Protein AF-A0A3B9HUI2-F1 (afdb_monomer_lite)

Foldseek 3Di:
DVVVVVVVVVVVVVVCCVVVVVVVCVVCVVQVVLCVDPPVDPVNVVSVVVVVVCVVPVVVVVVVVVVVVVCCCPDPVNVVVVVVCVVPVVNVVVVVVVVVVVVVVVCCCVVVPQDDCWDQAPNDIDGCVVDPDALVVLVDPDGHGHRVVVSVVVVVVVVVD

Secondary structure (DSSP, 8-state):
-HHHHHHHHHHHHHHHHHHHHHHHHHH-HHHHHHHHS----HHHHHHHHHHHHIIIIIHHHHHHHHHHHHHHHHSHHHHHHHHHHHH-HHHHHHHHHHHHHHHHHHTHHHHS-SS-S-EEETTEEE-TTTS---GGGGT-S-SSS--HHHHHHHHHHHTT-

Sequence (161 aa):
MIETWKKYETIIKTLVLFIAWPLFYWLMPEIGEKAIEPSYTTEAVISLVLAAGFIVYILPLLVAGADSFRMFITSPIFKRRWGKFKTLKRGYYAFILIITLFVVSLFAEFLINGNAIMVKYKGEYHFTLFKFISARTFGMRGYGMPNYRMLKDLLKVRNTE

Radius of gyration: 24.68 Å; chains: 1; bounding box: 65×28×66 Å

Structure (mmCIF, N/CA/C/O backbone):
data_AF-A0A3B9HUI2-F1
#
_entry.id   AF-A0A3B9HUI2-F1
#
loop_
_atom_site.group_PDB
_atom_site.id
_atom_site.type_symbol
_atom_site.label_atom_id
_atom_site.label_alt_id
_atom_site.label_comp_id
_atom_site.label_asym_id
_atom_site.label_entity_id
_atom_site.label_seq_id
_atom_site.pdbx_PDB_ins_code
_atom_site.Cartn_x
_atom_site.Cartn_y
_atom_site.Cartn_z
_atom_site.occupancy
_atom_site.B_iso_or_equiv
_atom_site.auth_seq_id
_atom_site.auth_comp_id
_atom_site.auth_asym_id
_atom_site.auth_atom_id
_atom_site.pdbx_PDB_model_num
ATOM 1 N N . MET A 1 1 ? -11.143 -17.347 23.423 1.00 52.03 1 MET A N 1
ATOM 2 C CA . MET A 1 1 ? -10.839 -16.272 22.440 1.00 52.03 1 MET A CA 1
ATOM 3 C C . MET A 1 1 ? -9.481 -15.598 22.653 1.00 52.03 1 MET A C 1
ATOM 5 O O . MET A 1 1 ? -8.902 -15.163 21.669 1.00 52.03 1 MET A O 1
ATOM 9 N N . ILE A 1 2 ? -8.967 -15.492 23.886 1.00 54.72 2 ILE A N 1
ATOM 10 C CA . ILE A 1 2 ? -7.670 -14.843 24.172 1.00 54.72 2 ILE A CA 1
ATOM 11 C C . ILE A 1 2 ? -6.483 -15.767 23.822 1.00 54.72 2 ILE A C 1
ATOM 13 O O . ILE A 1 2 ? -5.520 -15.324 23.203 1.00 54.72 2 ILE A O 1
ATOM 17 N N . GLU A 1 3 ? -6.581 -17.069 24.115 1.00 57.97 3 GLU A N 1
ATOM 18 C CA . GLU A 1 3 ? -5.511 -18.046 23.831 1.00 57.97 3 GLU A CA 1
ATOM 19 C C . GLU A 1 3 ? -5.240 -18.261 22.339 1.00 57.97 3 GLU A C 1
ATOM 21 O O . GLU A 1 3 ? -4.087 -18.320 21.915 1.00 57.97 3 GLU A O 1
ATOM 26 N N . THR A 1 4 ? -6.293 -18.306 21.518 1.00 57.75 4 THR A N 1
ATOM 27 C CA . THR A 1 4 ? -6.154 -18.407 20.059 1.00 57.75 4 THR A CA 1
ATOM 28 C C . THR A 1 4 ? -5.370 -17.226 19.500 1.00 57.75 4 THR A C 1
ATOM 30 O O . THR A 1 4 ? -4.577 -17.394 18.583 1.00 57.75 4 THR A O 1
ATOM 33 N N . TRP A 1 5 ? -5.543 -16.037 20.078 1.00 59.81 5 TRP A N 1
ATOM 34 C CA . TRP A 1 5 ? -4.942 -14.802 19.586 1.00 59.81 5 TRP A CA 1
ATOM 35 C C . TRP A 1 5 ? -3.439 -14.723 19.872 1.00 59.81 5 TRP A C 1
ATOM 37 O O . TRP A 1 5 ? -2.670 -14.352 18.988 1.00 59.81 5 TRP A O 1
ATOM 47 N N . LYS A 1 6 ? -3.013 -15.181 21.056 1.00 69.19 6 LYS A N 1
ATOM 48 C CA . LYS A 1 6 ? -1.594 -15.259 21.439 1.00 69.19 6 LYS A CA 1
ATOM 49 C C . LYS A 1 6 ? -0.790 -16.140 20.473 1.00 69.19 6 LYS A C 1
ATOM 51 O O . LYS A 1 6 ? 0.316 -15.784 20.082 1.00 69.19 6 LYS A O 1
ATOM 56 N N . LYS A 1 7 ? -1.383 -17.254 20.021 1.00 68.44 7 LYS A N 1
ATOM 57 C CA . LYS A 1 7 ? -0.785 -18.159 19.024 1.00 68.44 7 LYS A CA 1
ATOM 58 C C . LYS A 1 7 ? -0.572 -17.471 17.669 1.00 68.44 7 LYS A C 1
ATOM 60 O O . LYS A 1 7 ? 0.493 -17.615 17.076 1.00 68.44 7 LYS A O 1
ATOM 65 N N . TYR A 1 8 ? -1.556 -16.709 17.183 1.00 70.25 8 TYR A N 1
ATOM 66 C CA . TYR A 1 8 ? -1.420 -15.965 15.924 1.00 70.25 8 TYR A CA 1
ATOM 67 C C . TYR A 1 8 ? -0.442 -14.796 16.033 1.00 70.25 8 TYR A C 1
ATOM 69 O O . TYR A 1 8 ? 0.246 -14.502 15.064 1.00 70.25 8 TYR A O 1
ATOM 77 N N . GLU A 1 9 ? -0.340 -14.149 17.192 1.00 72.75 9 GLU A N 1
ATOM 78 C CA . GLU A 1 9 ? 0.634 -13.083 17.427 1.00 72.75 9 GLU A CA 1
ATOM 79 C C . GLU A 1 9 ? 2.073 -13.590 17.276 1.00 72.75 9 GLU A C 1
ATOM 81 O O . GLU A 1 9 ? 2.866 -12.966 16.572 1.00 72.75 9 GLU A O 1
ATOM 86 N N . THR A 1 10 ? 2.394 -14.752 17.857 1.00 71.69 10 THR A N 1
ATOM 87 C CA . THR A 1 10 ? 3.708 -15.384 17.682 1.00 71.69 10 THR A CA 1
ATOM 88 C C . THR A 1 10 ? 3.958 -15.718 16.216 1.00 71.69 10 THR A C 1
ATOM 90 O O . THR A 1 10 ? 4.981 -15.319 15.677 1.00 71.69 10 THR A O 1
ATOM 93 N N . ILE A 1 11 ? 2.993 -16.351 15.539 1.00 76.31 11 ILE A N 1
ATOM 94 C CA . ILE A 1 11 ? 3.113 -16.715 14.118 1.00 76.31 11 ILE A CA 1
ATOM 95 C C . ILE A 1 11 ? 3.325 -15.476 13.237 1.00 76.31 11 ILE A C 1
ATOM 97 O O . ILE A 1 11 ? 4.174 -15.489 12.351 1.00 76.31 11 ILE A O 1
ATOM 101 N N . ILE A 1 12 ? 2.588 -14.391 13.487 1.00 72.88 12 ILE A N 1
ATOM 102 C CA . ILE A 1 12 ? 2.712 -13.141 12.732 1.00 72.88 12 ILE A CA 1
ATOM 103 C C . ILE A 1 12 ? 4.064 -12.483 13.005 1.00 72.88 12 ILE A C 1
ATOM 105 O O . ILE A 1 12 ? 4.709 -12.058 12.054 1.00 72.88 12 ILE A O 1
ATOM 109 N N . LYS A 1 13 ? 4.531 -12.424 14.259 1.00 72.88 13 LYS A N 1
ATOM 110 C CA . LYS A 1 13 ? 5.864 -11.887 14.584 1.00 72.88 13 LYS A CA 1
ATOM 111 C C . LYS A 1 13 ? 6.967 -12.698 13.903 1.00 72.88 13 LYS A C 1
ATOM 113 O O . LYS A 1 13 ? 7.878 -12.108 13.329 1.00 72.88 13 LYS A O 1
ATOM 118 N N . THR A 1 14 ? 6.855 -14.027 13.892 1.0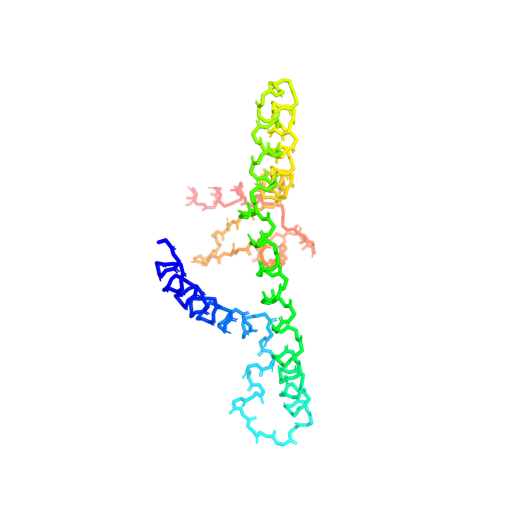0 76.38 14 THR A N 1
ATOM 119 C CA . THR A 1 14 ? 7.808 -14.907 13.204 1.00 76.38 14 THR A CA 1
ATOM 120 C C . THR A 1 14 ? 7.768 -14.710 11.689 1.00 76.38 14 THR A C 1
ATOM 122 O O . THR A 1 14 ? 8.823 -14.576 11.082 1.00 76.38 14 THR A O 1
ATOM 125 N N . LEU A 1 15 ? 6.583 -14.618 11.075 1.00 79.12 15 LEU A N 1
ATOM 126 C CA . LEU A 1 15 ? 6.437 -14.349 9.638 1.00 79.12 15 LEU A CA 1
ATOM 127 C C . LEU A 1 15 ? 6.968 -12.968 9.249 1.00 79.12 15 LEU A C 1
ATOM 129 O O . LEU A 1 15 ? 7.661 -12.840 8.246 1.00 79.12 15 LEU A O 1
ATOM 133 N N . VAL A 1 16 ? 6.676 -11.941 10.049 1.00 74.56 16 VAL A N 1
ATOM 134 C CA . VAL A 1 16 ? 7.189 -10.585 9.831 1.00 74.56 16 VAL A CA 1
ATOM 135 C C . VAL A 1 16 ? 8.706 -10.577 9.936 1.00 74.56 16 VAL A C 1
ATOM 137 O O . VAL A 1 16 ? 9.334 -9.987 9.074 1.00 74.56 16 VAL A O 1
ATOM 140 N N . LEU A 1 17 ? 9.310 -11.271 10.904 1.00 76.00 17 LEU A N 1
ATOM 141 C CA . LEU A 1 17 ? 10.767 -11.427 10.972 1.00 76.00 17 LEU A CA 1
ATOM 142 C C . LEU A 1 17 ? 11.324 -12.150 9.738 1.00 76.00 17 LEU A C 1
ATOM 144 O O . LEU A 1 17 ? 12.296 -11.687 9.150 1.00 76.00 17 LEU A O 1
ATOM 148 N N . PHE A 1 18 ? 10.680 -13.239 9.309 1.00 77.69 18 PHE A N 1
ATOM 149 C CA . PHE A 1 18 ? 11.123 -14.042 8.164 1.00 77.69 18 PHE A CA 1
ATOM 150 C C . PHE A 1 18 ? 11.026 -13.296 6.828 1.00 77.69 18 PHE A C 1
ATOM 152 O O . PHE A 1 18 ? 11.791 -13.580 5.914 1.00 77.69 18 PHE A O 1
ATOM 159 N N . ILE A 1 19 ? 10.095 -12.346 6.713 1.00 74.12 19 ILE A N 1
ATOM 160 C CA . ILE A 1 19 ? 9.914 -11.505 5.524 1.00 74.12 19 ILE A CA 1
ATOM 161 C C . ILE A 1 19 ? 10.767 -10.236 5.624 1.00 74.12 19 ILE A C 1
ATOM 163 O O . ILE A 1 19 ? 11.420 -9.858 4.657 1.00 74.12 19 ILE A O 1
ATOM 167 N N . ALA A 1 20 ? 10.794 -9.579 6.783 1.00 68.69 20 ALA A N 1
ATOM 168 C CA . ALA A 1 20 ? 11.511 -8.325 6.988 1.00 68.69 20 ALA A CA 1
ATOM 169 C C . ALA A 1 20 ? 13.029 -8.507 6.928 1.00 68.69 20 ALA A C 1
ATOM 171 O O . ALA A 1 20 ? 13.705 -7.613 6.437 1.00 68.69 20 ALA A O 1
ATOM 172 N N . TRP A 1 21 ? 13.563 -9.649 7.372 1.00 68.62 21 TRP A N 1
ATOM 173 C CA . TRP A 1 21 ? 14.999 -9.935 7.324 1.00 68.62 21 TRP A CA 1
ATOM 174 C C . TRP A 1 21 ? 15.552 -9.919 5.8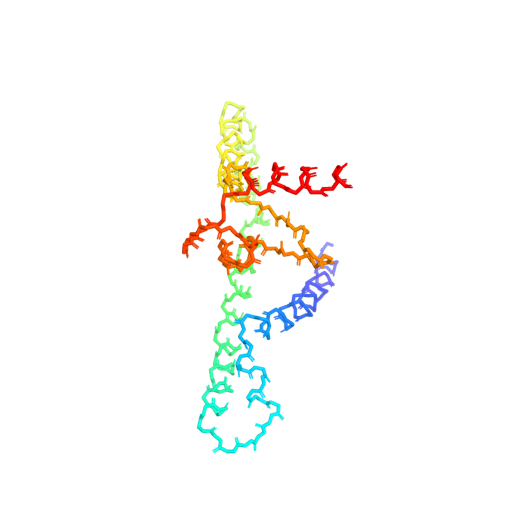85 1.00 68.62 21 TRP A C 1
ATOM 176 O O . TRP A 1 21 ? 16.382 -9.063 5.590 1.00 68.62 21 TRP A O 1
ATOM 186 N N . PRO A 1 22 ? 15.060 -10.740 4.935 1.00 74.19 22 PRO A N 1
ATOM 187 C CA . PRO A 1 22 ? 15.496 -10.663 3.539 1.00 74.19 22 PRO A CA 1
ATOM 188 C C . PRO A 1 22 ? 15.165 -9.321 2.872 1.00 74.19 22 PRO A C 1
ATOM 190 O O . PRO A 1 22 ? 15.941 -8.843 2.047 1.00 74.19 22 PRO A O 1
ATOM 193 N N . LEU A 1 23 ? 14.054 -8.676 3.242 1.00 70.88 23 LEU A N 1
ATOM 194 C CA . LEU A 1 23 ? 13.666 -7.378 2.680 1.00 70.88 23 LEU A CA 1
ATOM 195 C C . LEU A 1 23 ? 14.578 -6.237 3.162 1.00 70.88 23 LEU A C 1
ATOM 197 O O . LEU A 1 23 ? 14.828 -5.301 2.410 1.00 70.88 23 LEU A O 1
ATOM 201 N N . PHE A 1 24 ? 15.128 -6.341 4.374 1.00 68.12 24 PHE A N 1
ATOM 202 C CA . PHE A 1 24 ? 16.118 -5.416 4.925 1.00 68.12 24 PHE A CA 1
ATOM 203 C C . PHE A 1 24 ? 17.443 -5.489 4.158 1.00 68.12 24 PHE A C 1
ATOM 205 O O . PHE A 1 24 ? 17.953 -4.456 3.728 1.00 68.12 24 PHE A O 1
ATOM 212 N N . TYR A 1 25 ? 17.946 -6.699 3.888 1.00 61.72 25 TYR A N 1
ATOM 213 C CA . TYR A 1 25 ? 19.127 -6.884 3.033 1.00 61.72 25 TYR A CA 1
ATOM 214 C C . TYR A 1 25 ? 18.885 -6.426 1.592 1.00 61.72 25 TYR A C 1
ATOM 216 O O . TYR A 1 25 ? 19.787 -5.885 0.962 1.00 61.72 25 TYR A O 1
ATOM 224 N N . TRP A 1 26 ? 17.664 -6.598 1.075 1.00 65.94 26 TRP A N 1
ATOM 225 C CA . TRP A 1 26 ? 17.299 -6.125 -0.261 1.00 65.94 26 TRP A CA 1
ATOM 226 C C . TRP A 1 26 ? 17.217 -4.593 -0.356 1.00 65.94 26 TRP A C 1
ATOM 228 O O . TRP A 1 26 ? 17.607 -4.021 -1.372 1.00 65.94 26 TRP A O 1
ATOM 238 N N . LEU A 1 27 ? 16.735 -3.923 0.696 1.00 63.81 27 LEU A N 1
ATOM 239 C CA . LEU A 1 27 ? 16.607 -2.462 0.750 1.00 63.81 27 LEU A CA 1
ATOM 240 C C . LEU A 1 27 ? 17.952 -1.765 1.012 1.00 63.81 27 LEU A C 1
ATOM 242 O O . LEU A 1 27 ? 18.157 -0.632 0.580 1.00 63.81 27 LEU A O 1
ATOM 246 N N . MET A 1 28 ? 18.860 -2.436 1.721 1.00 64.62 28 MET A N 1
ATOM 247 C CA . MET A 1 28 ? 20.178 -1.923 2.097 1.00 64.62 28 MET A CA 1
ATOM 248 C C . MET A 1 28 ? 21.283 -2.913 1.688 1.00 64.62 28 MET A C 1
ATOM 250 O O . MET A 1 28 ? 21.930 -3.507 2.555 1.00 64.62 28 MET A O 1
ATOM 254 N N . PRO A 1 29 ? 21.527 -3.091 0.373 1.00 60.16 29 PRO A N 1
ATOM 255 C CA . PRO A 1 29 ? 22.471 -4.090 -0.132 1.00 60.16 29 PRO A CA 1
ATOM 256 C C . PRO A 1 29 ? 23.906 -3.857 0.367 1.00 60.16 29 PRO A C 1
ATOM 258 O O . PRO A 1 29 ? 24.608 -4.812 0.687 1.00 60.16 29 PRO A O 1
ATOM 261 N N . GLU A 1 30 ? 24.313 -2.594 0.548 1.00 58.47 30 GLU A N 1
ATOM 262 C CA . GLU A 1 30 ? 25.652 -2.252 1.048 1.00 58.47 30 GLU A CA 1
ATOM 263 C C . GLU A 1 30 ? 25.899 -2.666 2.505 1.00 58.47 30 GLU A C 1
ATOM 265 O O . GLU A 1 30 ? 27.036 -2.948 2.869 1.00 58.47 30 GLU A O 1
ATOM 270 N N . ILE A 1 31 ? 24.858 -2.724 3.345 1.00 54.75 31 ILE A N 1
ATOM 271 C CA . ILE A 1 31 ? 24.979 -3.173 4.744 1.00 54.75 31 ILE A CA 1
ATOM 272 C C . ILE A 1 31 ? 25.161 -4.694 4.793 1.00 54.75 31 ILE A C 1
ATOM 274 O O . ILE A 1 31 ? 25.879 -5.207 5.647 1.00 54.75 31 ILE A O 1
ATOM 278 N N . GLY A 1 32 ? 24.527 -5.417 3.866 1.00 54.25 32 GLY A N 1
ATOM 279 C CA . GLY A 1 32 ? 24.598 -6.872 3.782 1.00 54.25 32 GLY A CA 1
ATOM 280 C C . GLY A 1 32 ? 25.970 -7.395 3.382 1.00 54.25 32 GLY A C 1
ATOM 281 O O . GLY A 1 32 ? 26.501 -8.273 4.057 1.00 54.25 32 GLY A O 1
ATOM 282 N N . GLU A 1 33 ? 26.558 -6.842 2.321 1.00 56.19 33 GLU A N 1
ATOM 283 C CA . GLU A 1 33 ? 27.878 -7.272 1.840 1.00 56.19 33 GLU A CA 1
ATOM 284 C C . GLU A 1 33 ? 29.002 -6.851 2.804 1.00 56.19 33 GLU A C 1
ATOM 286 O O . GLU A 1 33 ? 29.841 -7.676 3.169 1.00 56.19 33 GLU A O 1
ATOM 291 N N . LYS A 1 34 ? 28.967 -5.612 3.324 1.00 55.03 34 LYS A N 1
ATOM 292 C CA . LYS A 1 34 ? 29.980 -5.088 4.266 1.00 55.03 34 LYS A CA 1
ATOM 293 C C . LYS A 1 34 ? 29.934 -5.734 5.661 1.00 55.03 34 LYS A C 1
ATOM 295 O O . LYS A 1 34 ? 30.890 -5.599 6.416 1.00 55.03 34 LYS A O 1
ATOM 300 N N . ALA A 1 35 ? 28.848 -6.422 6.025 1.00 53.16 35 ALA A N 1
ATOM 301 C CA . ALA A 1 35 ? 28.738 -7.145 7.298 1.00 53.16 35 ALA A CA 1
ATOM 302 C C . ALA A 1 35 ? 29.300 -8.578 7.244 1.00 53.16 35 ALA A C 1
ATOM 304 O O . ALA A 1 35 ? 29.619 -9.142 8.291 1.00 53.16 35 ALA A O 1
ATOM 305 N N . ILE A 1 36 ? 29.395 -9.176 6.050 1.00 57.31 36 ILE A N 1
ATOM 306 C CA . ILE A 1 36 ? 29.842 -10.567 5.857 1.00 57.31 36 ILE A CA 1
ATOM 307 C C . ILE A 1 36 ? 31.366 -10.634 5.653 1.00 57.31 36 ILE A C 1
ATOM 309 O O . ILE A 1 36 ? 31.988 -11.621 6.044 1.00 57.31 36 ILE A O 1
ATOM 313 N N . GLU A 1 37 ? 31.986 -9.570 5.132 1.00 56.22 37 GLU A N 1
ATOM 314 C CA . GLU A 1 37 ? 33.443 -9.418 5.052 1.00 56.22 37 GLU A CA 1
ATOM 315 C C . GLU A 1 37 ? 33.948 -8.456 6.143 1.00 56.22 37 GLU A C 1
ATOM 317 O O . GLU A 1 37 ? 33.874 -7.238 5.969 1.00 56.22 37 GLU A O 1
ATOM 322 N N . PRO A 1 38 ? 34.504 -8.943 7.272 1.00 56.00 38 PRO A N 1
ATOM 323 C CA . PRO A 1 38 ? 35.074 -8.087 8.303 1.00 56.00 38 PRO A CA 1
ATOM 324 C C . PRO A 1 38 ? 36.476 -7.640 7.869 1.00 56.00 38 PRO A C 1
ATOM 326 O O . PRO A 1 38 ? 37.474 -7.917 8.529 1.00 56.00 38 PRO A O 1
ATOM 329 N N . SER A 1 39 ? 36.577 -6.954 6.732 1.00 57.41 39 SER A N 1
ATOM 330 C CA . SER A 1 39 ? 37.691 -6.033 6.545 1.00 57.41 39 SER A CA 1
ATOM 331 C C . SER A 1 39 ? 37.425 -4.855 7.480 1.00 57.41 39 SER A C 1
ATOM 333 O O . SER A 1 39 ? 36.296 -4.364 7.516 1.00 57.41 39 SER A O 1
ATOM 335 N N . TYR A 1 40 ? 38.423 -4.430 8.265 1.00 57.50 40 TYR A N 1
ATOM 336 C CA . TYR A 1 40 ? 38.355 -3.337 9.254 1.00 57.50 40 TYR A CA 1
ATOM 337 C C . TYR A 1 40 ? 38.144 -1.963 8.588 1.00 57.50 40 TYR A C 1
ATOM 339 O O . TYR A 1 40 ? 38.900 -1.014 8.781 1.00 57.50 40 TYR A O 1
ATOM 347 N N . THR A 1 41 ? 37.119 -1.859 7.758 1.00 67.19 41 THR A N 1
ATOM 348 C CA . THR A 1 41 ? 36.669 -0.643 7.114 1.00 67.19 41 THR A CA 1
ATOM 349 C C . THR A 1 41 ? 35.692 0.033 8.066 1.00 67.19 41 THR A C 1
ATOM 351 O O . THR A 1 41 ? 34.796 -0.590 8.640 1.00 67.19 41 THR A O 1
ATOM 354 N N . THR A 1 42 ? 35.882 1.330 8.276 1.00 65.12 42 THR A N 1
ATOM 355 C CA . THR A 1 42 ? 35.041 2.167 9.145 1.00 65.12 42 THR A CA 1
ATOM 356 C C . THR A 1 42 ? 33.556 2.097 8.766 1.00 65.12 42 THR A C 1
ATOM 358 O O . THR A 1 42 ? 32.685 2.245 9.620 1.00 65.12 42 THR A O 1
ATOM 361 N N . GLU A 1 43 ? 33.261 1.792 7.504 1.00 63.34 43 GLU A N 1
ATOM 362 C CA . GLU A 1 43 ? 31.917 1.669 6.943 1.00 63.34 43 GLU A CA 1
ATOM 363 C C . GLU A 1 43 ? 31.144 0.446 7.461 1.00 63.34 43 GLU A C 1
ATOM 365 O O . GLU A 1 43 ? 29.953 0.559 7.764 1.00 63.34 43 GLU A O 1
ATOM 370 N N . ALA A 1 44 ? 31.811 -0.700 7.643 1.00 65.38 44 ALA A N 1
ATOM 371 C CA . ALA A 1 44 ? 31.183 -1.905 8.187 1.00 65.38 44 ALA A CA 1
ATOM 372 C C . ALA A 1 44 ? 30.711 -1.679 9.635 1.00 65.38 44 ALA A C 1
ATOM 374 O O . ALA A 1 44 ? 29.574 -2.000 9.989 1.00 65.38 44 ALA A O 1
ATOM 375 N N . VAL A 1 45 ? 31.541 -1.027 10.455 1.00 68.62 45 VAL A N 1
ATOM 376 C CA . VAL A 1 45 ? 31.217 -0.702 11.854 1.00 68.62 45 VAL A CA 1
ATOM 377 C C . VAL A 1 45 ? 30.030 0.262 11.944 1.00 68.62 45 VAL A C 1
ATOM 379 O O . VAL A 1 45 ? 29.114 0.033 12.733 1.00 68.62 45 VAL A O 1
ATOM 382 N N . ILE A 1 46 ? 29.995 1.306 11.107 1.00 73.12 46 ILE A N 1
ATOM 383 C CA . ILE A 1 46 ? 28.882 2.271 11.066 1.00 73.12 46 ILE A CA 1
ATOM 384 C C . ILE A 1 46 ? 27.567 1.571 10.698 1.00 73.12 46 ILE A C 1
ATOM 386 O O . ILE A 1 46 ? 26.537 1.818 11.330 1.00 73.12 46 ILE A O 1
ATOM 390 N N . SER A 1 47 ? 27.603 0.667 9.718 1.00 67.19 47 SER A N 1
ATOM 391 C CA . SER A 1 47 ? 26.418 -0.078 9.287 1.00 67.19 47 SER A CA 1
ATOM 392 C C . SER A 1 47 ? 25.851 -0.980 10.393 1.00 67.19 47 SER A C 1
ATOM 394 O O . SER A 1 47 ? 24.639 -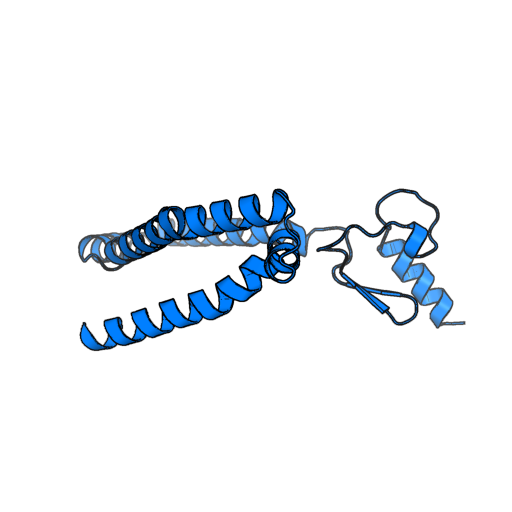0.990 10.617 1.00 67.19 47 SER A O 1
ATOM 396 N N . LEU A 1 48 ? 26.719 -1.654 11.158 1.00 75.25 48 LEU A N 1
ATOM 397 C CA . LEU A 1 48 ? 26.324 -2.497 12.288 1.00 75.25 48 LEU A CA 1
ATOM 398 C C . LEU A 1 48 ? 25.730 -1.679 13.437 1.00 75.25 48 LEU A C 1
ATOM 400 O O . LEU A 1 48 ? 24.712 -2.072 14.005 1.00 75.25 48 LEU A O 1
ATOM 404 N N . VAL A 1 49 ? 26.325 -0.528 13.761 1.00 80.25 49 VAL A N 1
ATOM 405 C CA . VAL A 1 49 ? 25.819 0.364 14.817 1.00 80.25 49 VAL A CA 1
ATOM 406 C C . VAL A 1 49 ? 24.450 0.936 14.441 1.00 80.25 49 VAL A C 1
ATOM 408 O O . VAL A 1 49 ? 23.547 0.965 15.278 1.00 80.25 49 VAL A O 1
ATOM 411 N N . LEU A 1 50 ? 24.259 1.338 13.182 1.00 79.56 50 LEU A N 1
ATOM 412 C CA . LEU A 1 50 ? 22.968 1.822 12.687 1.00 79.56 50 LEU A CA 1
ATOM 413 C C . LEU A 1 50 ? 21.908 0.717 12.663 1.00 79.56 50 LEU A C 1
ATOM 415 O O . LEU A 1 50 ? 20.779 0.960 13.090 1.00 79.56 50 LEU A O 1
ATOM 419 N N . ALA A 1 51 ? 22.259 -0.495 12.224 1.00 74.00 51 ALA A N 1
ATOM 420 C CA . ALA A 1 51 ? 21.348 -1.637 12.245 1.00 74.00 51 ALA A CA 1
ATOM 421 C C . ALA A 1 51 ? 20.940 -1.996 13.684 1.00 74.00 51 ALA A C 1
ATOM 423 O O . ALA A 1 51 ? 19.752 -2.158 13.969 1.00 74.00 51 ALA A O 1
ATOM 424 N N . ALA A 1 52 ? 21.900 -2.035 14.613 1.00 78.62 52 ALA A N 1
ATOM 425 C CA . ALA A 1 52 ? 21.632 -2.262 16.029 1.00 78.62 52 ALA A CA 1
ATOM 426 C C . ALA A 1 52 ? 20.737 -1.158 16.619 1.00 78.62 52 ALA A C 1
ATOM 428 O O . ALA A 1 52 ? 19.748 -1.462 17.286 1.00 78.62 52 ALA A O 1
ATOM 429 N N . GLY A 1 53 ? 21.014 0.114 16.316 1.00 79.81 53 GLY A N 1
ATOM 430 C CA . GLY A 1 53 ? 20.180 1.241 16.737 1.00 79.81 53 GLY A CA 1
ATOM 431 C C . GLY A 1 53 ? 18.755 1.164 16.180 1.00 79.81 53 GLY A C 1
ATOM 432 O O . GLY A 1 53 ? 17.786 1.359 16.915 1.00 79.81 53 GLY A O 1
ATOM 433 N N . PHE A 1 54 ? 18.597 0.802 14.907 1.00 80.88 54 PHE A N 1
ATOM 434 C CA . PHE A 1 54 ? 17.286 0.614 14.289 1.00 80.88 54 PHE A CA 1
ATOM 435 C C . PHE A 1 54 ? 16.492 -0.502 14.982 1.00 80.88 54 PHE A C 1
ATOM 437 O O . PHE A 1 54 ? 15.317 -0.325 15.312 1.00 80.88 54 PHE A O 1
ATOM 444 N N . ILE A 1 55 ? 17.137 -1.633 15.269 1.00 78.25 55 ILE A N 1
ATOM 445 C CA . ILE A 1 55 ? 16.501 -2.765 15.954 1.00 78.25 55 ILE A CA 1
ATOM 446 C C . ILE A 1 55 ? 16.098 -2.392 17.386 1.00 78.25 55 ILE A C 1
ATOM 448 O O . ILE A 1 55 ? 15.009 -2.758 17.821 1.00 78.25 55 ILE A O 1
ATOM 452 N N . VAL A 1 56 ? 16.938 -1.652 18.111 1.00 84.06 56 VAL A N 1
ATOM 453 C CA . VAL A 1 56 ? 16.681 -1.289 19.514 1.00 84.06 56 VAL A CA 1
ATOM 454 C C . VAL A 1 56 ? 15.596 -0.221 19.648 1.00 84.06 56 VAL A C 1
ATOM 456 O O . VAL A 1 56 ? 14.793 -0.295 20.574 1.00 84.06 56 VAL A O 1
ATOM 459 N N . TYR A 1 57 ? 15.536 0.755 18.740 1.00 82.00 57 TYR A N 1
ATOM 460 C CA . TYR A 1 57 ? 14.642 1.909 18.898 1.00 82.00 57 TYR A CA 1
ATOM 461 C C . TYR A 1 57 ? 13.439 1.897 17.956 1.00 82.00 57 TYR A C 1
ATOM 463 O O . TYR A 1 57 ? 12.325 2.214 18.374 1.00 82.00 57 TYR A O 1
ATOM 471 N N . ILE A 1 58 ? 13.630 1.522 16.690 1.00 79.62 58 ILE A N 1
ATOM 472 C CA . ILE A 1 58 ? 12.582 1.644 15.667 1.00 79.62 58 ILE A CA 1
ATOM 473 C C . ILE A 1 58 ? 11.682 0.408 15.655 1.00 79.62 58 ILE A C 1
ATOM 475 O O . ILE A 1 58 ? 10.462 0.537 15.525 1.00 79.62 58 ILE A O 1
ATOM 479 N N . LEU A 1 59 ? 12.245 -0.784 15.872 1.00 78.56 59 LEU A N 1
ATOM 480 C CA . LEU A 1 59 ? 11.460 -2.019 15.913 1.00 78.56 59 LEU A CA 1
ATOM 481 C C . LEU A 1 59 ? 10.407 -2.016 17.042 1.00 78.56 59 LEU A C 1
ATOM 483 O O . LEU A 1 59 ? 9.240 -2.291 16.748 1.00 78.56 59 LEU A O 1
ATOM 487 N N . PRO A 1 60 ? 10.731 -1.659 18.306 1.00 82.12 60 PRO A N 1
ATOM 488 C CA . PRO A 1 60 ? 9.739 -1.650 19.380 1.00 82.12 60 PRO A CA 1
ATOM 489 C C . PRO A 1 60 ? 8.687 -0.563 19.182 1.00 82.12 60 PRO A C 1
ATOM 491 O O . PRO A 1 60 ? 7.528 -0.777 19.525 1.00 82.12 60 PRO A O 1
ATOM 494 N N . LEU A 1 61 ? 9.060 0.571 18.579 1.00 83.81 61 LEU A N 1
ATOM 495 C CA . LEU A 1 61 ? 8.126 1.645 18.248 1.00 83.81 61 LEU A CA 1
ATOM 496 C C . LEU A 1 61 ? 7.096 1.194 17.203 1.00 83.81 61 LEU A C 1
ATOM 498 O O . LEU A 1 61 ? 5.902 1.440 17.371 1.00 83.81 61 LEU A O 1
ATOM 502 N N . LEU A 1 62 ? 7.535 0.493 16.153 1.00 81.25 62 LEU A N 1
ATOM 503 C CA . LEU A 1 62 ? 6.635 -0.062 15.139 1.00 81.25 62 LEU A CA 1
ATOM 504 C C . LEU A 1 62 ? 5.711 -1.136 15.716 1.00 81.25 62 LEU A C 1
ATOM 506 O O . LEU A 1 62 ? 4.513 -1.131 15.428 1.00 81.25 62 LEU A O 1
ATOM 510 N N . VAL A 1 63 ? 6.244 -2.031 16.553 1.00 83.31 63 VAL A N 1
ATOM 511 C CA . VAL A 1 63 ? 5.448 -3.080 17.209 1.00 83.31 63 VAL A CA 1
ATOM 512 C C . VAL A 1 63 ? 4.425 -2.463 18.166 1.00 83.31 63 VAL A C 1
ATOM 514 O O . VAL A 1 63 ? 3.238 -2.767 18.061 1.00 83.31 63 VAL A O 1
ATOM 517 N N . ALA A 1 64 ? 4.837 -1.520 19.016 1.00 81.38 64 ALA A N 1
ATOM 518 C CA . ALA A 1 64 ? 3.938 -0.815 19.930 1.00 81.38 64 ALA A CA 1
ATOM 519 C C . ALA A 1 64 ? 2.866 -0.004 19.183 1.00 81.38 64 ALA A C 1
ATOM 521 O O . ALA A 1 64 ? 1.700 0.022 19.590 1.00 81.38 64 ALA A O 1
ATOM 522 N N . GLY A 1 65 ? 3.232 0.629 18.065 1.00 85.56 65 GLY A N 1
ATOM 523 C CA . GLY A 1 65 ? 2.294 1.329 17.190 1.00 85.56 65 GLY A CA 1
ATOM 524 C C . GLY A 1 65 ? 1.252 0.385 16.584 1.00 85.56 65 GLY A C 1
ATOM 525 O O . GLY A 1 65 ? 0.053 0.672 16.635 1.00 85.56 65 GLY A O 1
ATOM 526 N N . ALA A 1 66 ? 1.681 -0.773 16.077 1.00 84.25 66 ALA A N 1
ATOM 527 C CA . ALA A 1 66 ? 0.785 -1.792 15.534 1.00 84.25 66 ALA A CA 1
ATOM 528 C C . ALA A 1 66 ? -0.159 -2.370 16.603 1.00 84.25 66 ALA A C 1
ATOM 530 O O . ALA A 1 66 ? -1.360 -2.526 16.350 1.00 84.25 66 ALA A O 1
ATOM 531 N N . ASP A 1 67 ? 0.350 -2.637 17.806 1.00 82.62 67 ASP A N 1
ATOM 532 C CA . ASP A 1 67 ? -0.441 -3.152 18.928 1.00 82.62 67 ASP A CA 1
ATOM 533 C C . ASP A 1 67 ? -1.476 -2.122 19.405 1.00 82.62 67 ASP A C 1
ATOM 535 O O . ASP A 1 67 ? -2.645 -2.459 19.624 1.00 82.62 67 ASP A O 1
ATOM 539 N N . SER A 1 68 ? -1.098 -0.842 19.441 1.00 84.50 68 SER A N 1
ATOM 540 C CA . SER A 1 68 ? -2.006 0.271 19.749 1.00 84.50 68 SER A CA 1
ATOM 541 C C . SER A 1 68 ? -3.143 0.377 18.728 1.00 84.50 68 SER A C 1
ATOM 543 O O . SER A 1 68 ? -4.319 0.480 19.095 1.00 84.50 68 SER A O 1
ATOM 545 N N . PHE A 1 69 ? -2.821 0.276 17.434 1.00 83.31 69 PHE A N 1
ATOM 546 C CA . PHE A 1 69 ? -3.815 0.294 16.357 1.00 83.31 69 PHE A CA 1
ATOM 547 C C . PHE A 1 69 ? -4.797 -0.884 16.462 1.00 83.31 69 PHE A C 1
ATOM 549 O O . PHE A 1 69 ? -6.007 -0.733 16.261 1.00 83.31 69 PHE A O 1
ATOM 556 N N . ARG A 1 70 ? -4.301 -2.068 16.834 1.00 82.31 70 ARG A N 1
ATOM 557 C CA . ARG A 1 70 ? -5.122 -3.275 17.027 1.00 82.31 70 ARG A CA 1
ATOM 558 C C . ARG A 1 70 ? -6.041 -3.173 18.233 1.00 82.31 70 ARG A C 1
ATOM 560 O O . ARG A 1 70 ? -7.216 -3.549 18.137 1.00 82.31 70 ARG A O 1
ATOM 567 N N . MET A 1 71 ? -5.531 -2.650 19.344 1.00 84.69 71 MET A N 1
ATOM 568 C CA . MET A 1 71 ? -6.323 -2.399 20.543 1.00 84.69 71 MET A CA 1
ATOM 569 C C . MET A 1 71 ? -7.455 -1.410 20.243 1.00 84.69 71 MET A C 1
ATOM 571 O O . MET A 1 71 ? -8.599 -1.638 20.646 1.00 84.69 71 MET A O 1
ATOM 575 N N . PHE A 1 72 ? -7.174 -0.376 19.445 1.00 85.12 72 PHE A N 1
ATOM 576 C CA . PHE A 1 72 ? -8.178 0.579 18.991 1.00 85.12 72 PHE A CA 1
ATOM 577 C C . PHE A 1 72 ? -9.287 -0.080 18.152 1.00 85.12 72 PHE A C 1
ATOM 579 O O . PHE A 1 72 ? -10.464 0.087 18.473 1.00 85.12 72 PHE A O 1
ATOM 586 N N . ILE A 1 73 ? -8.945 -0.886 17.139 1.00 85.94 73 ILE A N 1
ATOM 587 C CA . ILE A 1 73 ? -9.936 -1.557 16.269 1.00 85.94 73 ILE A CA 1
ATOM 588 C C . ILE A 1 73 ? -10.757 -2.610 17.038 1.00 85.94 73 ILE A C 1
ATOM 590 O O . ILE A 1 73 ? -11.945 -2.815 16.770 1.00 85.94 73 ILE A O 1
ATOM 594 N N . THR A 1 74 ? -10.148 -3.282 18.016 1.00 88.06 74 THR A N 1
ATOM 595 C CA . THR A 1 74 ? -10.816 -4.332 18.805 1.00 88.06 74 THR A CA 1
ATOM 596 C C . THR A 1 74 ? -11.678 -3.757 19.929 1.00 88.06 74 THR A C 1
ATOM 598 O O . THR A 1 74 ? -12.588 -4.440 20.414 1.00 88.06 74 THR A O 1
ATOM 601 N N . SER A 1 75 ? -11.444 -2.495 20.304 1.00 90.56 75 SER A N 1
ATOM 602 C CA . SER A 1 75 ? -12.164 -1.807 21.370 1.00 90.56 75 SER A CA 1
ATOM 603 C C . SER A 1 75 ? -13.689 -1.865 21.166 1.00 90.56 75 SER A C 1
ATOM 605 O O . SER A 1 75 ? -14.192 -1.569 20.073 1.00 90.56 75 SER A O 1
ATOM 607 N N . PRO A 1 76 ? -14.471 -2.178 22.219 1.00 90.81 76 PRO A N 1
ATOM 608 C CA . PRO A 1 76 ? -15.935 -2.170 22.163 1.00 90.81 76 PRO A CA 1
ATOM 609 C C . PRO A 1 76 ? -16.513 -0.832 21.684 1.00 90.81 76 PRO A C 1
ATOM 611 O O . PRO A 1 76 ? -17.555 -0.795 21.026 1.00 90.81 76 PRO A O 1
ATOM 614 N N . ILE A 1 77 ? -15.824 0.273 21.984 1.00 91.38 77 ILE A N 1
ATOM 615 C CA . ILE A 1 77 ? -16.225 1.626 21.586 1.00 91.38 77 ILE A CA 1
ATOM 616 C C . ILE A 1 77 ? -16.117 1.786 20.067 1.00 91.38 77 ILE A C 1
ATOM 618 O O . ILE A 1 77 ? -17.060 2.269 19.437 1.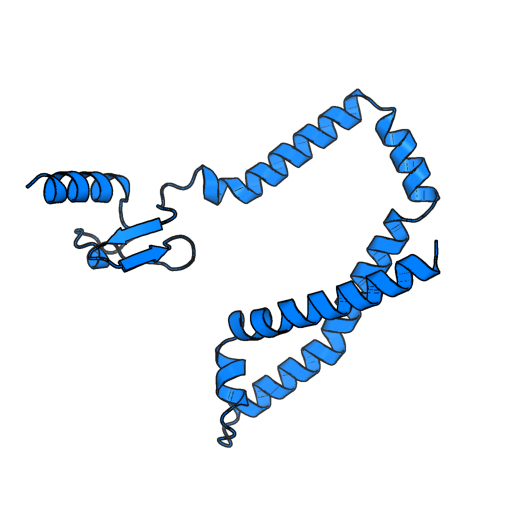00 91.38 77 ILE A O 1
ATOM 622 N N . PHE A 1 78 ? -15.007 1.339 19.471 1.00 91.56 78 PHE A N 1
ATOM 623 C CA . PHE A 1 78 ? -14.816 1.377 18.022 1.00 91.56 78 PHE A CA 1
ATOM 624 C C . PHE A 1 78 ? -15.870 0.528 17.311 1.00 91.56 78 PHE A C 1
ATOM 626 O O . PHE A 1 78 ? -16.528 1.022 16.399 1.00 91.56 78 PHE A O 1
ATOM 633 N N . LYS A 1 79 ? -16.137 -0.696 17.789 1.00 90.56 79 LYS A N 1
ATOM 634 C CA . LYS A 1 79 ? -17.186 -1.562 17.218 1.00 90.56 79 LYS A CA 1
ATOM 635 C C . LYS A 1 79 ? -18.570 -0.909 17.243 1.00 90.56 79 LYS A C 1
ATOM 637 O O . LYS A 1 79 ? -19.287 -0.962 16.244 1.00 90.56 79 LYS A O 1
ATOM 642 N N . ARG A 1 80 ? -18.941 -0.246 18.346 1.00 92.56 80 ARG A N 1
ATOM 643 C CA . ARG A 1 80 ? -20.214 0.494 18.449 1.00 92.56 80 ARG A CA 1
ATOM 644 C C . ARG A 1 80 ? -20.273 1.676 17.478 1.00 92.56 80 ARG A C 1
ATOM 646 O O . ARG A 1 80 ? -21.290 1.861 16.810 1.00 92.56 80 ARG A O 1
ATOM 653 N N . ARG A 1 81 ? -19.196 2.461 17.372 1.00 92.62 81 ARG A N 1
ATOM 654 C CA . ARG A 1 81 ? -19.103 3.591 16.428 1.00 92.62 81 ARG A CA 1
ATOM 655 C C . ARG A 1 81 ? -19.156 3.116 14.977 1.00 92.62 81 ARG A C 1
ATOM 657 O O . ARG A 1 81 ? -19.888 3.694 14.183 1.00 92.62 81 ARG A O 1
ATOM 664 N N . TRP A 1 82 ? -18.467 2.025 14.659 1.00 89.44 82 TRP A N 1
ATOM 665 C CA . TRP A 1 82 ? -18.486 1.398 13.341 1.00 89.44 82 TRP A CA 1
ATOM 666 C C . TRP A 1 82 ? -19.875 0.871 12.971 1.00 89.44 82 TRP A C 1
ATOM 668 O O . TRP A 1 82 ? -20.340 1.081 11.854 1.00 89.44 82 TRP A O 1
ATOM 678 N N . GLY A 1 83 ? -20.584 0.262 13.927 1.00 91.31 83 GLY A N 1
ATOM 679 C CA . GLY A 1 83 ? -21.985 -0.128 13.759 1.00 91.31 83 GLY A CA 1
ATOM 680 C C . GLY A 1 83 ? -22.880 1.063 13.407 1.00 91.31 83 GLY A C 1
ATOM 681 O O . GLY A 1 83 ? -23.608 0.997 12.421 1.00 91.31 83 GLY A O 1
ATOM 682 N N . LYS A 1 84 ? -22.765 2.179 14.145 1.00 91.88 84 LYS A N 1
ATOM 683 C CA . LYS A 1 84 ? -23.481 3.432 13.830 1.00 91.88 84 LYS A CA 1
ATOM 684 C C . LYS A 1 84 ? -23.075 4.028 12.479 1.00 91.88 84 LYS A C 1
ATOM 686 O O . LYS A 1 84 ? -23.914 4.565 11.774 1.00 91.88 84 LYS A O 1
ATOM 691 N N . PHE A 1 85 ? -21.810 3.927 12.088 1.00 91.12 85 PHE A N 1
ATOM 692 C CA . PHE A 1 85 ? -21.357 4.417 10.788 1.00 91.12 85 PHE A CA 1
ATOM 693 C C . PHE A 1 85 ? -21.995 3.638 9.629 1.00 91.12 85 PHE A C 1
ATOM 695 O O . PHE A 1 85 ? -22.434 4.236 8.650 1.00 91.12 85 PHE A O 1
ATOM 702 N N . LYS A 1 86 ? -22.140 2.313 9.766 1.00 89.12 86 LYS A N 1
ATOM 703 C CA . LYS A 1 86 ? -22.801 1.473 8.754 1.00 89.12 86 LYS A CA 1
ATOM 704 C C . LYS A 1 86 ? -24.299 1.748 8.594 1.00 89.12 86 LYS A C 1
ATOM 706 O O . LYS A 1 86 ? -24.838 1.468 7.526 1.00 89.12 86 LYS A O 1
ATOM 711 N N . THR A 1 87 ? -24.986 2.281 9.608 1.00 93.56 87 THR A N 1
ATOM 712 C CA . THR A 1 87 ? -26.411 2.635 9.463 1.00 93.56 87 THR A CA 1
ATOM 713 C C . THR A 1 87 ? -26.612 3.873 8.586 1.00 93.56 87 THR A C 1
ATOM 715 O O . THR A 1 87 ? -27.661 4.017 7.955 1.00 93.56 87 THR A O 1
ATOM 718 N N . LEU A 1 88 ? -25.598 4.737 8.472 1.00 93.62 88 LEU A N 1
ATOM 719 C CA . LEU A 1 88 ? -25.600 5.904 7.592 1.00 93.62 88 LEU A CA 1
ATOM 720 C C . LEU A 1 88 ? -25.351 5.480 6.138 1.00 93.62 88 LEU A C 1
ATOM 722 O O . LEU A 1 88 ? -24.264 5.681 5.601 1.00 93.62 88 LEU A O 1
ATOM 726 N N . LYS A 1 89 ? -26.375 4.920 5.477 1.00 90.62 89 LYS A N 1
ATOM 727 C CA . LYS A 1 89 ? -26.271 4.356 4.113 1.00 90.62 89 LYS A CA 1
ATOM 728 C C . LYS A 1 89 ? -25.547 5.288 3.129 1.00 90.62 89 LYS A C 1
ATOM 730 O O . LYS A 1 89 ? -24.598 4.869 2.480 1.00 90.62 89 LYS A O 1
ATOM 735 N N . ARG A 1 90 ? -25.941 6.569 3.064 1.00 92.44 90 ARG A N 1
ATOM 736 C CA . ARG A 1 90 ? -25.332 7.568 2.159 1.00 92.44 90 ARG A CA 1
ATOM 737 C C . ARG A 1 90 ? -23.855 7.837 2.483 1.00 92.44 90 ARG A C 1
ATOM 739 O O . ARG A 1 90 ? -23.039 7.917 1.573 1.00 92.44 90 ARG A O 1
ATOM 746 N N . GLY A 1 91 ? -23.512 7.920 3.770 1.00 93.12 91 GLY A N 1
ATOM 747 C CA . GLY A 1 91 ? -22.132 8.116 4.225 1.00 93.12 91 GLY A CA 1
ATOM 748 C C . GLY A 1 91 ? -21.251 6.891 3.972 1.00 93.12 91 GLY A C 1
ATOM 749 O O . GLY A 1 91 ? -20.099 7.033 3.575 1.00 93.12 91 GLY A O 1
ATOM 750 N N . TYR A 1 92 ? -21.809 5.689 4.118 1.00 93.88 92 TYR A N 1
ATOM 751 C CA . TYR A 1 92 ? -21.101 4.439 3.861 1.00 93.88 92 TYR A CA 1
ATOM 752 C C . TYR A 1 92 ? -20.739 4.267 2.378 1.00 93.88 92 TYR A C 1
ATOM 754 O O . TYR A 1 92 ? -19.600 3.922 2.068 1.00 93.88 92 TYR A O 1
ATOM 762 N N . TYR A 1 93 ? -21.659 4.579 1.456 1.00 95.56 93 TYR A N 1
ATOM 763 C CA . TYR A 1 93 ? -21.356 4.549 0.019 1.00 95.56 93 TYR A CA 1
ATOM 764 C C . TYR A 1 93 ? -20.311 5.594 -0.378 1.00 95.56 93 TYR A C 1
ATOM 766 O O . TYR A 1 93 ? -19.393 5.270 -1.128 1.00 95.56 93 TYR A O 1
ATOM 774 N N . ALA A 1 94 ? -20.402 6.817 0.157 1.00 95.94 94 ALA A N 1
ATOM 775 C CA . ALA A 1 94 ? -19.398 7.853 -0.089 1.00 95.94 94 ALA A CA 1
ATOM 776 C C . ALA A 1 94 ? -18.010 7.430 0.420 1.00 95.94 94 ALA A C 1
ATOM 778 O O . ALA A 1 94 ? -17.018 7.582 -0.285 1.00 95.94 94 ALA A O 1
ATOM 779 N N . PHE A 1 95 ? -17.943 6.829 1.610 1.00 95.12 95 PHE A N 1
ATOM 780 C CA . PHE A 1 95 ? -16.705 6.294 2.172 1.00 95.12 95 PHE A CA 1
ATOM 781 C C . PHE A 1 95 ? -16.090 5.194 1.303 1.00 95.12 95 PHE A C 1
ATOM 783 O O . PHE A 1 95 ? -14.893 5.244 1.028 1.00 95.12 95 PHE A O 1
ATOM 790 N N . ILE A 1 96 ? -16.900 4.239 0.828 1.00 95.00 96 ILE A N 1
ATOM 791 C CA . ILE A 1 96 ? -16.429 3.195 -0.093 1.00 95.00 96 ILE A CA 1
ATOM 792 C C . ILE A 1 96 ? -15.908 3.818 -1.386 1.00 95.00 96 ILE A C 1
ATOM 794 O O . ILE A 1 96 ? -14.831 3.442 -1.843 1.00 95.00 96 ILE A O 1
ATOM 798 N N . LEU A 1 97 ? -16.647 4.761 -1.972 1.00 96.44 97 LEU A N 1
ATOM 799 C CA . LEU A 1 97 ? -16.265 5.409 -3.223 1.00 96.44 97 LEU A CA 1
ATOM 800 C C . LEU A 1 97 ? -14.936 6.157 -3.079 1.00 96.44 97 LEU A C 1
ATOM 802 O O . LEU A 1 97 ? -14.040 5.959 -3.895 1.00 96.44 97 LEU A O 1
ATOM 806 N N . ILE A 1 98 ? -14.773 6.946 -2.014 1.00 96.50 98 ILE A N 1
ATOM 807 C CA . ILE A 1 98 ? -13.536 7.692 -1.750 1.00 96.50 98 ILE A CA 1
ATOM 808 C C . ILE A 1 98 ? -12.364 6.737 -1.516 1.00 96.50 98 ILE A C 1
ATOM 810 O O . ILE A 1 98 ? -11.311 6.921 -2.120 1.00 96.50 98 ILE A O 1
ATOM 814 N N . ILE A 1 99 ? -12.535 5.696 -0.694 1.00 96.88 99 ILE A N 1
ATOM 815 C CA . ILE A 1 99 ? -11.473 4.705 -0.461 1.00 96.88 99 ILE A CA 1
ATOM 816 C C . ILE A 1 99 ? -11.104 3.983 -1.746 1.00 96.88 99 ILE A C 1
ATOM 818 O O . ILE A 1 99 ? -9.926 3.769 -2.003 1.00 96.88 99 ILE A O 1
ATOM 822 N N . THR A 1 100 ? -12.091 3.628 -2.561 1.00 96.19 100 THR A N 1
ATOM 823 C CA . THR A 1 100 ? -11.846 2.928 -3.821 1.00 96.19 100 THR A CA 1
ATOM 824 C C . THR A 1 100 ? -11.063 3.825 -4.770 1.00 96.19 100 THR A C 1
ATOM 826 O O . THR A 1 100 ? -10.040 3.395 -5.290 1.00 96.19 100 THR A O 1
ATOM 829 N N . LEU A 1 101 ? -11.473 5.085 -4.939 1.00 95.38 101 LEU A N 1
ATOM 830 C CA . LEU A 1 101 ? -10.743 6.048 -5.766 1.00 95.38 101 LEU A CA 1
ATOM 831 C C . LEU A 1 101 ? -9.328 6.306 -5.245 1.00 95.38 101 LEU A C 1
ATOM 833 O O . LEU A 1 101 ? -8.400 6.373 -6.041 1.00 95.38 101 LEU A O 1
ATOM 837 N N . PHE A 1 102 ? -9.149 6.399 -3.928 1.00 94.81 102 PHE A N 1
ATOM 838 C CA . PHE A 1 102 ? -7.837 6.582 -3.311 1.00 94.81 102 PHE A CA 1
ATOM 839 C C . PHE A 1 102 ? -6.921 5.366 -3.512 1.00 94.81 102 PHE A C 1
ATOM 841 O O . PHE A 1 102 ? -5.754 5.504 -3.867 1.00 94.81 102 PHE A O 1
ATOM 848 N N . VAL A 1 103 ? -7.439 4.150 -3.335 1.00 94.38 103 VAL A N 1
ATOM 849 C CA . VAL A 1 103 ? -6.662 2.931 -3.598 1.00 94.38 103 VAL A CA 1
ATOM 850 C C . VAL A 1 103 ? -6.312 2.849 -5.082 1.00 94.38 103 VAL A C 1
ATOM 852 O O . VAL A 1 103 ? -5.160 2.605 -5.424 1.00 94.38 103 VAL A O 1
ATOM 855 N N . VAL A 1 104 ? -7.267 3.131 -5.970 1.00 93.06 104 VAL A N 1
ATOM 856 C CA . VAL A 1 104 ? -7.018 3.184 -7.416 1.00 93.06 104 VAL A CA 1
ATOM 857 C C . VAL A 1 104 ? -5.994 4.267 -7.763 1.00 93.06 104 VAL A C 1
ATOM 859 O O . VAL A 1 104 ? -5.170 4.031 -8.641 1.00 93.06 104 VAL A O 1
ATOM 862 N N . SER A 1 105 ? -5.965 5.407 -7.061 1.00 90.81 105 SER A N 1
ATOM 863 C CA . SER A 1 105 ? -4.971 6.457 -7.315 1.00 90.81 105 SER A CA 1
ATOM 864 C C . SER A 1 105 ? -3.550 6.032 -6.951 1.00 90.81 105 SER A C 1
ATOM 866 O O . SER A 1 105 ? -2.620 6.414 -7.652 1.00 90.81 105 SER A O 1
ATOM 868 N N . LEU A 1 106 ? -3.366 5.195 -5.923 1.00 88.56 106 LEU A N 1
ATOM 869 C CA . LEU A 1 106 ? -2.050 4.608 -5.618 1.00 88.56 106 LEU A CA 1
ATOM 870 C C . LEU A 1 10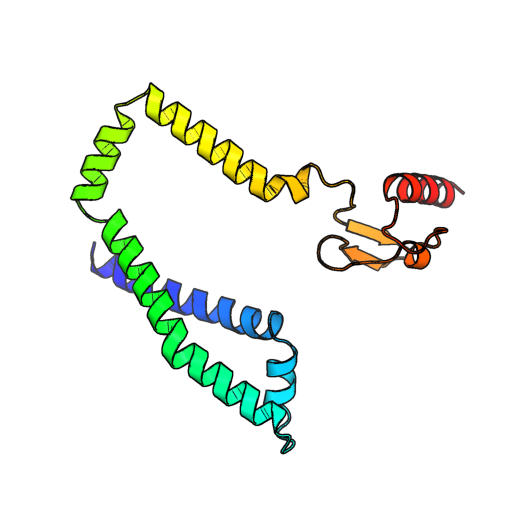6 ? -1.565 3.681 -6.741 1.00 88.56 106 LEU A C 1
ATOM 872 O O . LEU A 1 106 ? -0.371 3.599 -7.008 1.00 88.56 106 LEU A O 1
ATOM 876 N N . PHE A 1 107 ? -2.496 3.017 -7.428 1.00 84.75 107 PHE A N 1
ATOM 877 C CA . PHE A 1 107 ? -2.195 2.174 -8.584 1.00 84.75 107 PHE A CA 1
ATOM 878 C C . PHE A 1 107 ? -2.313 2.908 -9.926 1.00 84.75 107 PHE A C 1
ATOM 880 O O . PHE A 1 107 ? -2.121 2.294 -10.977 1.00 84.75 107 PHE A O 1
ATOM 887 N N . ALA A 1 108 ? -2.585 4.214 -9.934 1.00 83.50 108 ALA A N 1
ATOM 888 C CA . ALA A 1 108 ? -2.722 4.974 -11.173 1.00 83.50 108 ALA A CA 1
ATOM 889 C C . ALA A 1 108 ? -1.402 5.009 -11.950 1.00 83.50 108 ALA A C 1
ATOM 891 O O . ALA A 1 108 ? -1.410 4.899 -13.171 1.00 83.50 108 ALA A O 1
ATOM 892 N N . GLU A 1 109 ? -0.264 5.053 -11.257 1.00 75.31 109 GLU A N 1
ATOM 893 C CA . GLU A 1 109 ? 1.058 4.958 -11.883 1.00 75.31 109 GLU A CA 1
ATOM 894 C C . GLU A 1 109 ? 1.374 3.553 -12.437 1.00 75.31 109 GLU A C 1
ATOM 896 O O . GLU A 1 109 ? 2.290 3.391 -13.236 1.00 75.31 109 GLU A O 1
ATOM 901 N N . PHE A 1 110 ? 0.585 2.531 -12.093 1.00 74.88 110 PHE A N 1
ATOM 902 C CA . PHE A 1 110 ? 0.656 1.210 -12.730 1.00 74.88 110 PHE A CA 1
ATOM 903 C C . PHE A 1 110 ? -0.333 1.079 -13.896 1.00 74.88 110 PHE A C 1
ATOM 905 O O . PHE A 1 110 ? -0.035 0.405 -14.878 1.00 74.88 110 PHE A O 1
ATOM 912 N N . LEU A 1 111 ? -1.507 1.715 -13.797 1.00 69.50 111 LEU A N 1
ATOM 913 C CA . LEU A 1 111 ? -2.597 1.587 -14.772 1.00 69.50 111 LEU A CA 1
ATOM 914 C C . LEU A 1 111 ? -2.522 2.598 -15.929 1.00 69.50 111 LEU A C 1
ATOM 916 O O . LEU A 1 111 ? -2.907 2.273 -17.049 1.00 69.50 111 LEU A O 1
ATOM 920 N N . ILE A 1 112 ? -2.069 3.825 -15.664 1.00 71.31 112 ILE A N 1
ATOM 921 C CA . ILE A 1 112 ? -2.117 4.968 -16.599 1.00 71.31 112 ILE A CA 1
ATOM 922 C C . ILE A 1 112 ? -0.723 5.303 -17.157 1.00 71.31 112 ILE A C 1
ATOM 924 O O . ILE A 1 112 ? -0.583 6.104 -18.081 1.00 71.31 112 ILE A O 1
ATOM 928 N N . ASN A 1 113 ? 0.332 4.679 -16.6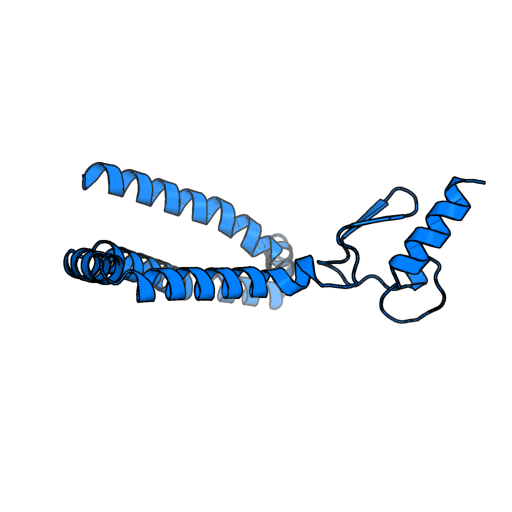38 1.00 69.06 113 ASN A N 1
ATOM 929 C CA . ASN A 1 113 ? 1.694 4.994 -17.045 1.00 69.06 113 ASN A CA 1
ATOM 930 C C . ASN A 1 113 ? 1.977 4.556 -18.490 1.00 69.06 113 ASN A C 1
ATOM 932 O O . ASN A 1 113 ? 1.627 3.458 -18.919 1.00 69.06 113 ASN A O 1
ATOM 936 N N . GLY A 1 114 ? 2.626 5.439 -19.253 1.00 66.81 114 GLY A N 1
ATOM 937 C CA . GLY A 1 114 ? 3.049 5.186 -20.633 1.00 66.81 114 GLY A CA 1
ATOM 938 C C . GLY A 1 114 ? 4.253 4.244 -20.748 1.00 66.81 114 GLY A C 1
ATOM 939 O O . GLY A 1 114 ? 4.676 3.920 -21.861 1.00 66.81 114 GLY A O 1
ATOM 940 N N . ASN A 1 115 ? 4.805 3.816 -19.613 1.00 69.06 115 ASN A N 1
ATOM 941 C CA . ASN A 1 115 ? 5.935 2.908 -19.533 1.00 69.06 115 ASN A CA 1
ATOM 942 C C . ASN A 1 115 ? 5.487 1.445 -19.582 1.00 69.06 115 ASN A C 1
ATOM 944 O O . ASN A 1 115 ? 4.462 1.066 -19.020 1.00 69.06 115 ASN A O 1
ATOM 948 N N . ALA A 1 116 ? 6.268 0.598 -20.251 1.00 71.88 116 ALA A N 1
ATOM 949 C CA . ALA A 1 116 ? 6.013 -0.834 -20.228 1.00 71.88 116 ALA A CA 1
ATOM 950 C C . ALA A 1 116 ? 6.192 -1.394 -18.804 1.00 71.88 116 ALA A C 1
ATOM 952 O O . ALA A 1 116 ? 7.053 -0.948 -18.048 1.00 71.88 116 ALA A O 1
ATOM 953 N N . ILE A 1 117 ? 5.393 -2.400 -18.448 1.00 75.69 117 ILE A N 1
ATOM 954 C CA . ILE A 1 117 ? 5.564 -3.155 -17.196 1.00 75.69 117 ILE A CA 1
ATOM 955 C C . ILE A 1 117 ? 6.735 -4.137 -17.346 1.00 75.69 117 ILE A C 1
ATOM 957 O O . ILE A 1 117 ? 7.575 -4.276 -16.457 1.00 75.69 117 ILE A O 1
ATOM 961 N N . MET A 1 118 ? 6.803 -4.793 -18.507 1.00 76.19 118 MET A N 1
ATOM 962 C CA . MET A 1 118 ? 7.796 -5.804 -18.851 1.00 76.19 118 MET A CA 1
ATOM 963 C C . MET A 1 118 ? 8.076 -5.758 -20.356 1.00 76.19 118 MET A C 1
ATOM 965 O O . MET A 1 118 ? 7.143 -5.687 -21.160 1.00 76.19 118 MET A O 1
ATOM 969 N N . VAL A 1 119 ? 9.350 -5.820 -20.744 1.00 80.12 119 VAL A N 1
ATOM 970 C CA . VAL A 1 119 ? 9.785 -5.879 -22.148 1.00 80.12 119 VAL A CA 1
ATOM 971 C C . VAL A 1 119 ? 10.738 -7.050 -22.330 1.00 80.12 119 VAL A C 1
ATOM 973 O O . VAL A 1 119 ? 11.716 -7.171 -21.595 1.00 80.12 119 VAL A O 1
ATOM 976 N N . LYS A 1 120 ? 10.484 -7.895 -23.333 1.00 78.44 120 LYS A N 1
ATOM 977 C CA . LYS A 1 120 ? 11.440 -8.914 -23.775 1.00 78.44 120 LYS A CA 1
ATOM 978 C C . LYS A 1 120 ? 12.273 -8.353 -24.922 1.00 78.44 120 LYS A C 1
ATOM 980 O O . LYS A 1 120 ? 11.719 -8.017 -25.969 1.00 78.44 120 LYS A O 1
ATOM 985 N N . TYR A 1 121 ? 13.586 -8.268 -24.745 1.00 79.25 121 TYR A N 1
ATOM 986 C CA . TYR A 1 121 ? 14.503 -7.802 -25.785 1.00 79.25 121 TYR A CA 1
ATOM 987 C C . TYR A 1 121 ? 15.722 -8.721 -25.852 1.00 79.25 121 TYR A C 1
ATOM 989 O O . TYR A 1 121 ? 16.314 -9.036 -24.829 1.00 79.25 121 TYR A O 1
ATOM 997 N N . LYS A 1 122 ? 16.071 -9.201 -27.055 1.00 78.06 122 LYS A N 1
ATOM 998 C CA . LYS A 1 122 ? 17.206 -10.122 -27.293 1.00 78.06 122 LYS A CA 1
ATOM 999 C C . LYS A 1 122 ? 17.254 -11.361 -26.370 1.00 78.06 122 LYS A C 1
ATOM 1001 O O . LYS A 1 122 ? 18.324 -11.862 -26.065 1.00 78.06 122 LYS A O 1
ATOM 1006 N N . GLY A 1 123 ? 16.096 -11.873 -25.949 1.00 78.94 123 GLY A N 1
ATOM 1007 C CA . GLY A 1 123 ? 16.001 -13.061 -25.089 1.00 78.94 123 GLY A CA 1
ATOM 1008 C C . GLY A 1 123 ? 15.963 -12.774 -23.584 1.00 78.94 123 GLY A C 1
ATOM 1009 O O . GLY A 1 123 ? 15.562 -13.662 -22.838 1.00 78.94 123 GLY A O 1
ATOM 1010 N N . GLU A 1 124 ? 16.256 -11.547 -23.148 1.00 77.12 124 GLU A N 1
ATOM 1011 C CA . GLU A 1 124 ? 16.203 -11.138 -21.740 1.00 77.12 124 GLU A CA 1
ATOM 1012 C C . GLU A 1 124 ? 14.909 -10.391 -21.396 1.00 77.12 124 GLU A C 1
ATOM 1014 O O . GLU A 1 124 ? 14.293 -9.728 -22.239 1.00 77.12 124 GLU A O 1
ATOM 1019 N N . TYR A 1 125 ? 14.496 -10.507 -20.134 1.00 80.25 125 TYR A N 1
ATOM 1020 C CA . TYR A 1 125 ? 13.332 -9.824 -19.582 1.00 80.25 125 TYR A CA 1
ATOM 1021 C C . TYR A 1 125 ? 13.761 -8.581 -18.804 1.00 80.25 125 TYR A C 1
ATOM 1023 O O . TYR A 1 125 ? 14.477 -8.669 -17.809 1.00 80.25 125 TYR A O 1
ATOM 1031 N N . HIS A 1 126 ? 13.274 -7.422 -19.232 1.00 80.31 126 HIS A N 1
ATOM 1032 C CA . HIS A 1 126 ? 13.547 -6.140 -18.597 1.00 80.31 126 HIS A CA 1
ATOM 1033 C C . HIS A 1 126 ? 12.285 -5.593 -17.912 1.00 80.31 126 HIS A C 1
ATOM 1035 O O . HIS A 1 126 ? 11.265 -5.372 -18.569 1.00 80.31 126 HIS A O 1
ATOM 1041 N N . PHE A 1 127 ? 12.367 -5.350 -16.598 1.00 79.88 127 PHE A N 1
ATOM 1042 C CA . PHE A 1 127 ? 11.312 -4.720 -15.793 1.00 79.88 127 PHE A CA 1
ATOM 1043 C C . PHE A 1 127 ? 11.585 -3.226 -15.630 1.00 79.88 127 PHE A C 1
ATOM 1045 O O . PHE A 1 127 ? 12.378 -2.798 -14.790 1.00 79.88 127 PHE A O 1
ATOM 1052 N N . THR A 1 128 ? 10.911 -2.422 -16.440 1.00 73.94 128 THR A N 1
ATOM 1053 C CA . THR A 1 128 ? 11.129 -0.973 -16.541 1.00 73.94 128 THR A CA 1
ATOM 1054 C C . THR A 1 128 ? 10.438 -0.161 -15.444 1.00 73.94 128 THR A C 1
ATOM 1056 O O . THR A 1 128 ? 10.651 1.044 -15.364 1.00 73.94 128 THR A O 1
ATOM 1059 N N . LEU A 1 129 ? 9.655 -0.812 -14.573 1.00 70.88 129 LEU A N 1
ATOM 1060 C CA . LEU A 1 129 ? 9.039 -0.187 -13.395 1.00 70.88 129 LEU A CA 1
ATOM 1061 C C . LEU A 1 129 ? 10.027 0.025 -12.241 1.00 70.88 129 LEU A C 1
ATOM 1063 O O . LEU A 1 129 ? 9.934 1.019 -11.534 1.00 70.88 129 LEU A O 1
ATOM 1067 N N . PHE A 1 130 ? 10.966 -0.904 -12.042 1.00 70.88 130 PHE A N 1
ATOM 1068 C CA . PHE A 1 130 ? 11.880 -0.879 -10.892 1.00 70.88 130 PHE A CA 1
ATOM 1069 C C . PHE A 1 130 ? 13.253 -0.292 -11.225 1.00 70.88 130 PHE A C 1
ATOM 1071 O O . PHE A 1 130 ? 13.979 0.130 -10.328 1.00 70.88 130 PHE A O 1
ATOM 1078 N N . LYS A 1 131 ? 13.631 -0.269 -12.509 1.00 70.19 131 LYS A N 1
ATOM 1079 C CA . LYS A 1 131 ? 14.931 0.227 -12.964 1.00 70.19 131 LYS A CA 1
ATOM 1080 C C . LYS A 1 131 ? 14.773 1.083 -14.211 1.00 70.19 131 LYS A C 1
ATOM 1082 O O . LYS A 1 131 ? 14.143 0.674 -15.185 1.00 70.19 131 LYS A O 1
ATOM 1087 N N . PHE A 1 132 ? 15.418 2.245 -14.200 1.00 76.19 132 PHE A N 1
ATOM 1088 C CA . PHE A 1 132 ? 15.533 3.083 -15.385 1.00 76.19 132 PHE A CA 1
ATOM 1089 C C . PHE A 1 132 ? 16.425 2.398 -16.429 1.00 76.19 132 PHE A C 1
ATOM 1091 O O . PHE A 1 132 ? 17.595 2.110 -16.170 1.00 76.19 132 PHE A O 1
ATOM 1098 N N . ILE A 1 133 ? 15.872 2.141 -17.616 1.00 77.44 133 ILE A N 1
ATOM 1099 C CA . ILE A 1 133 ? 16.598 1.576 -18.758 1.00 77.44 133 ILE A CA 1
ATOM 1100 C C . ILE A 1 133 ? 16.508 2.570 -19.911 1.00 77.44 133 ILE A C 1
ATOM 1102 O O . ILE A 1 133 ? 15.419 2.980 -20.301 1.00 77.44 133 ILE A O 1
ATOM 1106 N N . SER A 1 134 ? 17.660 2.963 -20.453 1.00 82.19 134 SER A N 1
ATOM 1107 C CA . SER A 1 134 ? 17.734 3.960 -21.524 1.00 82.19 134 SER A CA 1
ATOM 1108 C C . SER A 1 134 ? 17.188 3.436 -22.858 1.00 82.19 134 SER A C 1
ATOM 1110 O O . SER A 1 134 ? 17.295 2.246 -23.168 1.00 82.19 134 SER A O 1
ATOM 1112 N N . ALA A 1 135 ? 16.693 4.339 -23.709 1.00 82.50 135 ALA A N 1
ATOM 1113 C CA . ALA A 1 135 ? 16.266 4.006 -25.073 1.00 82.50 135 ALA A CA 1
ATOM 1114 C C . ALA A 1 135 ? 17.376 3.333 -25.915 1.00 82.50 135 ALA A C 1
ATOM 1116 O O . ALA A 1 135 ? 17.090 2.466 -26.747 1.00 82.50 135 ALA A O 1
ATOM 1117 N N . ARG A 1 136 ? 18.649 3.672 -25.661 1.00 82.38 136 ARG A N 1
ATOM 1118 C CA . ARG A 1 136 ? 19.814 3.116 -26.368 1.00 82.38 136 ARG A CA 1
ATOM 1119 C C . ARG A 1 136 ? 19.986 1.615 -26.126 1.00 82.38 136 ARG A C 1
ATOM 1121 O O . ARG A 1 136 ? 20.382 0.900 -27.043 1.00 82.38 136 ARG A O 1
ATOM 1128 N N . THR A 1 137 ? 19.637 1.124 -24.936 1.00 81.81 137 THR A N 1
ATOM 1129 C CA . THR A 1 137 ? 19.693 -0.310 -24.600 1.00 81.81 137 THR A CA 1
ATOM 1130 C C . THR A 1 137 ? 18.812 -1.141 -25.541 1.00 81.81 137 THR A C 1
ATOM 1132 O O . THR A 1 137 ? 19.185 -2.242 -25.940 1.00 81.81 137 THR A O 1
ATOM 1135 N N . PHE A 1 138 ? 17.693 -0.568 -25.988 1.00 80.56 138 PHE A N 1
ATOM 1136 C CA . PHE A 1 138 ? 16.766 -1.179 -26.944 1.00 80.56 138 PHE A CA 1
ATOM 1137 C C . PHE A 1 138 ? 17.098 -0.869 -28.417 1.00 80.56 138 PHE A C 1
ATOM 1139 O O . PHE A 1 138 ? 16.331 -1.223 -29.307 1.00 80.56 138 PHE A O 1
ATOM 1146 N N . GLY A 1 139 ? 18.231 -0.213 -28.698 1.00 79.12 139 GLY A N 1
ATOM 1147 C CA . GLY A 1 139 ? 18.642 0.170 -30.054 1.00 79.12 139 GLY A CA 1
ATOM 1148 C C . GLY A 1 139 ? 17.893 1.375 -30.636 1.00 79.12 139 GLY A C 1
ATOM 1149 O O . GLY A 1 139 ? 17.977 1.612 -31.839 1.00 79.12 139 GLY A O 1
ATOM 1150 N N . MET A 1 140 ? 17.163 2.139 -29.816 1.00 80.62 140 MET A N 1
ATOM 1151 C CA . MET A 1 140 ? 16.437 3.331 -30.265 1.00 80.62 140 MET A CA 1
ATOM 1152 C C . MET A 1 140 ? 17.312 4.591 -30.218 1.00 80.62 140 MET A C 1
ATOM 1154 O O . MET A 1 140 ? 18.223 4.716 -29.396 1.00 80.62 140 MET A O 1
ATOM 1158 N N . ARG A 1 141 ? 17.017 5.555 -31.100 1.00 76.81 141 ARG A N 1
ATOM 1159 C CA . ARG A 1 141 ? 17.675 6.870 -31.126 1.00 76.81 141 ARG A CA 1
ATOM 1160 C C . ARG A 1 141 ? 17.097 7.756 -30.013 1.00 76.81 141 ARG A C 1
ATOM 1162 O O . ARG A 1 141 ? 15.944 8.159 -30.091 1.00 76.81 141 ARG A O 1
ATOM 1169 N N . GLY A 1 142 ? 17.889 8.041 -28.976 1.00 73.94 142 GLY A N 1
ATOM 1170 C CA . GLY A 1 142 ? 17.514 8.930 -27.868 1.00 73.94 142 GLY A CA 1
ATOM 1171 C C . GLY A 1 142 ? 18.333 8.682 -26.594 1.00 73.94 142 GLY A C 1
ATOM 1172 O O . GLY A 1 142 ? 18.892 7.601 -26.416 1.00 73.94 142 GLY A O 1
ATOM 1173 N N . TYR A 1 143 ? 18.411 9.685 -25.713 1.00 69.94 143 TYR A N 1
ATOM 1174 C CA . TYR A 1 143 ? 19.113 9.600 -24.417 1.00 69.94 143 TYR A CA 1
ATOM 1175 C C . TYR A 1 143 ? 18.175 9.332 -23.223 1.00 69.94 143 TYR A C 1
ATOM 1177 O O . TYR A 1 143 ? 18.642 8.941 -22.160 1.00 69.94 143 TYR A O 1
ATOM 1185 N N . GLY A 1 144 ? 16.863 9.528 -23.395 1.00 80.31 144 GLY A N 1
ATOM 1186 C CA . GLY A 1 144 ? 15.865 9.436 -22.324 1.00 80.31 144 GLY A CA 1
ATOM 1187 C C . GLY A 1 144 ? 15.145 8.088 -22.222 1.00 80.31 144 GLY A C 1
ATOM 1188 O O . GLY A 1 144 ? 15.655 7.044 -22.647 1.00 80.31 144 GLY A O 1
ATOM 1189 N N . MET A 1 145 ? 13.933 8.134 -21.655 1.00 73.38 145 MET A N 1
ATOM 1190 C CA . MET A 1 145 ? 13.054 6.970 -21.540 1.00 73.38 145 MET A CA 1
ATOM 1191 C C . MET A 1 145 ? 12.693 6.404 -22.928 1.00 73.38 145 MET A C 1
ATOM 1193 O O . MET A 1 145 ? 12.443 7.174 -23.860 1.00 73.38 145 MET A O 1
ATOM 1197 N N . PRO A 1 146 ? 12.653 5.071 -23.088 1.00 81.38 146 PRO A N 1
ATOM 1198 C CA . PRO A 1 146 ? 12.247 4.431 -24.332 1.00 81.38 146 PRO A CA 1
ATOM 1199 C C . PRO A 1 146 ? 10.774 4.733 -24.655 1.00 81.38 146 PRO A C 1
ATOM 1201 O O . PRO A 1 146 ? 9.914 4.611 -23.786 1.00 81.38 146 PRO A O 1
ATOM 1204 N N . ASN A 1 147 ? 10.444 5.043 -25.915 1.00 84.75 147 ASN A N 1
ATOM 1205 C CA . ASN A 1 147 ? 9.046 5.033 -26.356 1.00 84.75 147 ASN A CA 1
ATOM 1206 C C . ASN A 1 147 ? 8.613 3.583 -26.625 1.00 84.75 147 ASN A C 1
ATOM 1208 O O . ASN A 1 147 ? 8.874 3.024 -27.692 1.00 84.75 147 ASN A O 1
ATOM 1212 N N . TYR A 1 148 ? 7.950 2.968 -25.647 1.00 82.69 148 TYR A N 1
ATOM 1213 C CA . TYR A 1 148 ? 7.584 1.551 -25.707 1.00 82.69 148 TYR A CA 1
ATOM 1214 C C . TYR A 1 148 ? 6.555 1.211 -26.794 1.00 82.69 148 TYR A C 1
ATOM 1216 O O . TYR A 1 148 ? 6.540 0.075 -27.268 1.00 82.69 148 TYR A O 1
ATOM 1224 N N . ARG A 1 149 ? 5.722 2.170 -27.231 1.00 83.62 149 ARG A N 1
ATOM 1225 C CA . ARG A 1 149 ? 4.790 1.950 -28.354 1.00 83.62 149 ARG A CA 1
ATOM 1226 C C . ARG A 1 149 ? 5.559 1.779 -29.661 1.00 83.62 149 ARG A C 1
ATOM 1228 O O . ARG A 1 149 ? 5.360 0.787 -30.349 1.00 83.62 149 ARG A O 1
ATOM 1235 N N . MET A 1 150 ? 6.512 2.674 -29.927 1.00 84.19 150 MET A N 1
ATOM 1236 C CA . MET A 1 150 ? 7.395 2.561 -31.093 1.00 84.19 150 MET A CA 1
ATOM 1237 C C . MET A 1 150 ? 8.255 1.296 -31.029 1.00 84.19 150 MET A C 1
ATOM 1239 O O . MET A 1 150 ? 8.406 0.602 -32.029 1.00 84.19 150 MET A O 1
ATOM 1243 N N . LEU A 1 151 ? 8.780 0.955 -29.846 1.00 84.81 151 LEU A N 1
ATOM 1244 C CA . LEU A 1 151 ? 9.547 -0.278 -29.661 1.00 84.81 151 LEU A CA 1
ATOM 1245 C C . LEU A 1 151 ? 8.722 -1.522 -30.017 1.00 84.81 151 LEU A C 1
ATOM 1247 O O . LEU A 1 151 ? 9.236 -2.429 -30.668 1.00 84.81 151 LEU A O 1
ATOM 1251 N N . LYS A 1 152 ? 7.445 -1.561 -29.622 1.00 85.75 152 LYS A N 1
ATOM 1252 C CA . LYS A 1 152 ? 6.535 -2.661 -29.962 1.00 85.75 152 LYS A CA 1
ATOM 1253 C C . LYS A 1 152 ? 6.372 -2.806 -31.474 1.00 85.75 152 LYS A C 1
ATOM 1255 O O . LYS A 1 152 ? 6.437 -3.928 -31.974 1.00 85.75 152 LYS A O 1
ATOM 1260 N N . ASP A 1 153 ? 6.196 -1.698 -32.186 1.00 86.56 153 ASP A N 1
ATOM 1261 C CA . ASP A 1 153 ? 6.035 -1.718 -33.641 1.00 86.56 153 ASP A CA 1
ATOM 1262 C C . ASP A 1 153 ? 7.318 -2.197 -34.336 1.00 86.56 153 ASP A C 1
ATOM 1264 O O . ASP A 1 153 ? 7.260 -3.081 -35.190 1.00 86.56 153 ASP A O 1
ATOM 1268 N N . LEU A 1 154 ? 8.489 -1.722 -33.892 1.00 84.06 154 LEU A N 1
ATOM 1269 C CA . LEU A 1 154 ? 9.793 -2.170 -34.402 1.00 84.06 154 LEU A CA 1
ATOM 1270 C C . LEU A 1 154 ? 10.031 -3.671 -34.180 1.00 84.06 154 LEU A C 1
ATOM 1272 O O . LEU A 1 154 ? 10.524 -4.364 -35.071 1.00 84.06 154 LEU A O 1
ATOM 1276 N N . LEU A 1 155 ? 9.683 -4.186 -32.997 1.00 84.06 155 LEU A N 1
ATOM 1277 C CA . LEU A 1 155 ? 9.813 -5.612 -32.689 1.00 84.06 155 LEU A CA 1
ATOM 1278 C C . LEU A 1 155 ? 8.836 -6.462 -33.503 1.00 84.06 155 LEU A C 1
ATOM 1280 O O . LEU A 1 155 ? 9.182 -7.574 -33.893 1.00 84.06 155 LEU A O 1
ATOM 1284 N N . LYS A 1 156 ? 7.634 -5.949 -33.782 1.00 85.25 156 LYS A N 1
ATOM 1285 C CA . LYS A 1 156 ? 6.652 -6.648 -34.614 1.00 85.25 156 LYS A CA 1
ATOM 1286 C C . LYS A 1 156 ? 7.153 -6.803 -36.049 1.00 85.25 156 LYS A C 1
ATOM 1288 O O . LYS A 1 156 ? 7.051 -7.900 -36.585 1.00 85.25 156 LYS A O 1
ATOM 1293 N N . VAL A 1 157 ? 7.732 -5.749 -36.630 1.00 83.62 157 VAL A N 1
ATOM 1294 C CA . VAL A 1 157 ? 8.333 -5.803 -37.974 1.00 83.62 157 VAL A CA 1
ATOM 1295 C C . VAL A 1 157 ? 9.483 -6.811 -38.010 1.00 83.62 157 VAL A C 1
ATOM 1297 O O . VAL A 1 157 ? 9.430 -7.744 -38.800 1.00 83.62 157 VAL A O 1
ATOM 1300 N N . ARG A 1 158 ? 10.451 -6.712 -37.086 1.00 78.06 158 ARG A N 1
ATOM 1301 C CA . ARG A 1 158 ? 11.614 -7.620 -37.046 1.00 78.06 158 ARG A CA 1
ATOM 1302 C C . ARG A 1 158 ? 11.236 -9.096 -36.875 1.00 78.06 158 ARG A C 1
ATOM 1304 O O . ARG A 1 158 ? 11.937 -9.951 -37.384 1.00 78.06 158 ARG A O 1
ATOM 1311 N N . ASN A 1 159 ? 10.181 -9.400 -36.121 1.00 76.88 159 ASN A N 1
ATOM 1312 C CA . ASN A 1 159 ? 9.747 -10.787 -35.914 1.00 76.88 159 ASN A CA 1
ATOM 1313 C C . ASN A 1 159 ? 8.936 -11.352 -37.096 1.00 76.88 159 ASN A C 1
ATOM 1315 O O . ASN A 1 159 ? 8.586 -12.529 -37.060 1.00 76.88 159 ASN A O 1
ATOM 1319 N N . THR A 1 160 ? 8.547 -10.512 -38.062 1.00 73.88 160 THR A N 1
ATOM 1320 C CA . THR A 1 160 ? 7.778 -10.926 -39.250 1.00 73.88 160 THR A CA 1
ATOM 1321 C C . THR A 1 160 ? 8.684 -11.182 -40.463 1.00 73.88 160 THR A C 1
ATOM 1323 O O . THR A 1 160 ? 8.258 -11.866 -41.390 1.00 73.88 160 THR A O 1
ATOM 1326 N N . GLU A 1 161 ? 9.908 -10.646 -40.449 1.00 55.50 161 GLU A N 1
ATOM 1327 C CA . GLU A 1 161 ? 11.003 -10.953 -41.387 1.00 55.50 161 GLU A CA 1
ATOM 1328 C C . GLU A 1 161 ? 11.741 -12.240 -40.988 1.00 55.50 161 GLU A C 1
ATOM 1330 O O . GLU A 1 161 ? 12.146 -12.983 -41.910 1.00 55.50 161 GLU A O 1
#

pLDDT: mean 77.83, std 11.25, range [52.03, 96.88]